Protein AF-A0A5D3C0A4-F1 (afdb_monomer)

Structure (mmCIF, N/CA/C/O backbone):
data_AF-A0A5D3C0A4-F1
#
_entry.id   AF-A0A5D3C0A4-F1
#
loop_
_atom_site.group_PDB
_atom_site.id
_atom_site.type_symbol
_atom_site.label_atom_id
_atom_site.label_alt_id
_atom_site.label_comp_id
_atom_site.label_asym_id
_atom_site.label_entity_id
_atom_site.label_seq_id
_atom_site.pdbx_PDB_ins_code
_atom_site.Cartn_x
_atom_site.Cartn_y
_atom_site.Cartn_z
_atom_site.occupancy
_atom_site.B_iso_or_equiv
_atom_site.auth_seq_id
_atom_site.auth_comp_id
_atom_site.auth_asym_id
_atom_site.auth_atom_id
_atom_site.pdbx_PDB_model_num
ATOM 1 N N . MET A 1 1 ? 3.346 -1.228 -9.479 1.00 61.44 1 MET A N 1
ATOM 2 C CA . MET A 1 1 ? 4.166 -0.796 -8.325 1.00 61.44 1 MET A CA 1
ATOM 3 C C . MET A 1 1 ? 5.645 -1.037 -8.622 1.00 61.44 1 MET A C 1
ATOM 5 O O . MET A 1 1 ? 6.372 -1.595 -7.810 1.00 61.44 1 MET A O 1
ATOM 9 N N . ASP A 1 2 ? 6.103 -0.664 -9.816 1.00 67.75 2 ASP A N 1
ATOM 10 C CA . ASP A 1 2 ? 7.348 -1.235 -10.356 1.00 67.75 2 ASP A CA 1
ATOM 11 C C . ASP A 1 2 ? 8.480 -0.209 -10.342 1.00 67.75 2 ASP A C 1
ATOM 13 O O . ASP A 1 2 ? 9.651 -0.556 -10.429 1.00 67.75 2 ASP A O 1
ATOM 17 N N . ASN A 1 3 ? 8.116 1.065 -10.183 1.00 81.44 3 ASN A N 1
ATOM 18 C CA . ASN A 1 3 ? 9.044 2.141 -9.913 1.00 81.44 3 ASN A CA 1
ATOM 19 C C . ASN A 1 3 ? 8.908 2.539 -8.432 1.00 81.44 3 ASN A C 1
ATOM 21 O O . ASN A 1 3 ? 7.836 3.014 -8.033 1.00 81.44 3 ASN A O 1
ATOM 25 N N . PRO A 1 4 ? 9.957 2.368 -7.621 1.00 81.56 4 PRO A N 1
ATOM 26 C CA . PRO A 1 4 ? 9.905 2.634 -6.188 1.00 81.56 4 PRO A CA 1
ATOM 27 C C . PRO A 1 4 ? 9.648 4.096 -5.855 1.00 81.56 4 PRO A C 1
ATOM 29 O O . PRO A 1 4 ? 8.826 4.380 -4.993 1.00 81.56 4 PRO A O 1
ATOM 32 N N . THR A 1 5 ? 10.271 5.022 -6.583 1.00 85.12 5 THR A N 1
ATOM 33 C CA . THR A 1 5 ? 10.101 6.462 -6.380 1.00 85.12 5 THR A CA 1
ATOM 34 C C . THR A 1 5 ? 8.658 6.877 -6.634 1.00 85.12 5 THR A C 1
ATOM 36 O O . THR A 1 5 ? 8.047 7.531 -5.794 1.00 85.12 5 THR A O 1
ATOM 39 N N . LYS A 1 6 ? 8.068 6.435 -7.755 1.00 86.81 6 LYS A N 1
ATOM 40 C CA . LYS A 1 6 ? 6.655 6.718 -8.060 1.00 86.81 6 LYS A CA 1
ATOM 41 C C . LYS A 1 6 ? 5.716 6.099 -7.025 1.00 86.81 6 LYS A C 1
ATOM 43 O O . LYS A 1 6 ? 4.746 6.733 -6.628 1.00 86.81 6 LYS A O 1
ATOM 48 N N . THR A 1 7 ? 6.015 4.881 -6.580 1.00 88.25 7 THR A N 1
ATOM 49 C CA . THR A 1 7 ? 5.185 4.160 -5.604 1.00 88.25 7 THR A CA 1
ATOM 50 C C . THR A 1 7 ? 5.242 4.831 -4.224 1.00 88.25 7 THR A C 1
ATOM 52 O O . THR A 1 7 ? 4.210 4.995 -3.579 1.00 88.25 7 THR A O 1
ATOM 55 N N . GLN A 1 8 ? 6.416 5.309 -3.807 1.00 87.69 8 GLN A N 1
ATOM 56 C CA . GLN A 1 8 ? 6.585 6.077 -2.574 1.00 87.69 8 GLN A CA 1
ATOM 57 C C . GLN A 1 8 ? 5.867 7.434 -2.646 1.00 87.69 8 GLN A C 1
ATOM 59 O O . GLN A 1 8 ? 5.138 7.791 -1.726 1.00 87.69 8 GLN A O 1
ATOM 64 N N . MET A 1 9 ? 6.007 8.168 -3.757 1.00 90.75 9 MET A N 1
ATOM 65 C CA . MET A 1 9 ? 5.296 9.440 -3.960 1.00 90.75 9 MET A CA 1
ATOM 66 C C . MET A 1 9 ? 3.774 9.271 -3.929 1.00 90.75 9 MET A C 1
ATOM 68 O O . MET A 1 9 ? 3.069 10.130 -3.393 1.00 90.75 9 MET A O 1
ATOM 72 N N . TRP A 1 10 ? 3.267 8.173 -4.494 1.00 91.44 10 TRP A N 1
ATOM 73 C CA . TRP A 1 10 ? 1.852 7.826 -4.423 1.00 91.44 10 TRP A CA 1
ATOM 74 C C . TRP A 1 10 ? 1.403 7.638 -2.969 1.00 91.44 10 TRP A C 1
ATOM 76 O O . TRP A 1 10 ? 0.459 8.308 -2.554 1.00 91.44 10 TRP A O 1
ATOM 86 N N . LEU A 1 11 ? 2.124 6.844 -2.164 1.00 90.62 11 LEU A N 1
ATOM 87 C CA . LEU A 1 11 ? 1.765 6.623 -0.756 1.00 90.62 11 LEU A CA 1
ATOM 88 C C . LEU A 1 11 ? 1.771 7.933 0.046 1.00 90.62 11 LEU A C 1
ATOM 90 O O . LEU A 1 11 ? 0.789 8.246 0.714 1.00 90.62 11 LEU A O 1
ATOM 94 N N . THR A 1 12 ? 2.803 8.768 -0.113 1.00 92.12 12 THR A N 1
ATOM 95 C CA . THR A 1 12 ? 2.861 10.094 0.531 1.00 92.12 12 THR A CA 1
ATOM 96 C C . THR A 1 12 ? 1.695 10.999 0.114 1.00 92.12 12 THR A C 1
ATOM 98 O O . THR A 1 12 ? 1.229 11.831 0.894 1.00 92.12 12 THR A O 1
ATOM 101 N N . SER A 1 13 ? 1.214 10.880 -1.126 1.00 93.94 13 SER A N 1
ATOM 102 C CA . SER A 1 13 ? 0.056 11.650 -1.597 1.00 93.94 13 SER A CA 1
ATOM 103 C C . SER A 1 13 ? -1.235 11.166 -0.935 1.00 93.94 13 SER A C 1
ATOM 105 O O . SER A 1 13 ? -2.041 11.991 -0.504 1.00 93.94 13 SER A O 1
ATOM 107 N N . ILE A 1 14 ? -1.399 9.852 -0.774 1.00 92.81 14 ILE A N 1
ATOM 108 C CA . ILE A 1 14 ? -2.541 9.264 -0.067 1.00 92.81 14 ILE A CA 1
ATOM 109 C C . ILE A 1 14 ? -2.537 9.642 1.422 1.00 92.81 14 ILE A C 1
ATOM 111 O O . ILE A 1 14 ? -3.561 10.084 1.940 1.00 92.81 14 ILE A O 1
ATOM 115 N N . GLU A 1 15 ? -1.391 9.584 2.101 1.00 92.38 15 GLU A N 1
ATOM 116 C CA . GLU A 1 15 ? -1.261 10.022 3.500 1.00 92.38 15 GLU A CA 1
ATOM 117 C C . GLU A 1 15 ? -1.668 11.491 3.690 1.00 92.38 15 GLU A C 1
ATOM 119 O O . GLU A 1 15 ? -2.356 11.842 4.654 1.00 92.38 15 GLU A O 1
ATOM 124 N N . LYS A 1 16 ? -1.292 12.369 2.748 1.00 94.88 16 LYS A N 1
ATOM 125 C CA . LYS A 1 16 ? -1.715 13.778 2.758 1.00 94.88 16 LYS A CA 1
ATOM 126 C C . LYS A 1 16 ? -3.230 13.915 2.627 1.00 94.88 16 LYS A C 1
ATOM 128 O O . LYS A 1 16 ? -3.811 14.727 3.348 1.00 94.88 16 LYS A O 1
ATOM 133 N N . ILE A 1 17 ? -3.858 13.131 1.750 1.00 93.50 17 ILE A N 1
ATOM 134 C CA . ILE A 1 17 ? -5.319 13.103 1.583 1.00 93.50 17 ILE A CA 1
ATOM 135 C C . ILE A 1 17 ? -5.985 12.622 2.874 1.00 93.50 17 ILE A C 1
ATOM 137 O O . ILE A 1 17 ? -6.893 13.286 3.367 1.00 93.50 17 ILE A O 1
ATOM 141 N N . PHE A 1 18 ? -5.502 11.535 3.481 1.00 94.19 18 PHE A N 1
ATOM 142 C CA . PHE A 1 18 ? -6.036 11.038 4.751 1.00 94.19 18 PHE A CA 1
ATOM 143 C C . PHE A 1 18 ? -5.929 12.064 5.871 1.00 94.19 18 PHE A C 1
ATOM 145 O O . PHE A 1 18 ? -6.892 12.259 6.612 1.00 94.19 18 PHE A O 1
ATOM 152 N N . ARG A 1 19 ? -4.798 12.768 5.964 1.00 94.06 19 ARG A N 1
ATOM 153 C CA . ARG A 1 19 ? -4.621 13.843 6.942 1.00 94.06 19 ARG A CA 1
ATOM 154 C C . ARG A 1 19 ? -5.582 15.005 6.697 1.00 94.06 19 ARG A C 1
ATOM 156 O O . ARG A 1 19 ? -6.161 15.515 7.649 1.00 94.06 19 ARG A O 1
ATOM 163 N N . TYR A 1 20 ? -5.753 15.415 5.441 1.00 95.00 20 TYR A N 1
ATOM 164 C CA . TYR A 1 20 ? -6.673 16.491 5.067 1.00 95.00 20 TYR A CA 1
ATOM 165 C C . TYR A 1 20 ? -8.132 16.133 5.387 1.00 95.00 20 TYR A C 1
ATOM 167 O O . TYR A 1 20 ? -8.842 16.924 6.001 1.00 95.00 20 TYR A O 1
ATOM 175 N N . MET A 1 21 ? -8.545 14.911 5.045 1.00 94.06 21 MET A N 1
ATOM 176 C CA . MET A 1 21 ? -9.900 14.399 5.268 1.00 94.06 21 MET A CA 1
ATOM 177 C C . MET A 1 21 ? -10.171 13.979 6.719 1.00 94.06 21 MET A C 1
ATOM 179 O O . MET A 1 21 ? -11.307 13.648 7.044 1.00 94.06 21 MET A O 1
ATOM 183 N N . LYS A 1 22 ? -9.146 13.961 7.587 1.00 92.81 22 LYS A N 1
ATOM 184 C CA . LYS A 1 22 ? -9.201 13.367 8.936 1.00 92.81 22 LYS A CA 1
ATOM 185 C C . LYS A 1 22 ? -9.729 11.925 8.908 1.00 92.81 22 LYS A C 1
ATOM 187 O O . LYS A 1 22 ? -10.563 11.539 9.724 1.00 92.81 22 LYS A O 1
ATOM 192 N N . CYS A 1 23 ? -9.248 11.146 7.939 1.00 92.19 23 CYS A N 1
ATOM 193 C CA . CYS A 1 23 ? -9.639 9.753 7.752 1.00 92.19 23 CYS A CA 1
ATOM 194 C C . CYS A 1 23 ? -9.240 8.928 8.990 1.00 92.19 23 CYS A C 1
ATOM 196 O O . CYS A 1 23 ? -8.063 8.967 9.368 1.00 92.19 23 CYS A O 1
ATOM 198 N N . PRO A 1 24 ? -10.177 8.200 9.621 1.00 91.12 24 PRO A N 1
ATOM 199 C CA . PRO A 1 24 ? -9.875 7.397 10.795 1.00 91.12 24 PRO A CA 1
ATOM 200 C C . PRO A 1 24 ? -9.038 6.169 10.413 1.00 91.12 24 PRO A C 1
ATOM 202 O O . PRO A 1 24 ? -9.215 5.587 9.341 1.00 91.12 24 PRO A O 1
ATOM 205 N N . ASP A 1 25 ? -8.128 5.759 11.298 1.00 88.06 25 ASP A N 1
ATOM 206 C CA . ASP A 1 25 ? -7.130 4.718 11.002 1.00 88.06 25 ASP A CA 1
ATOM 207 C C . ASP A 1 25 ? -7.754 3.377 10.596 1.00 88.06 25 ASP A C 1
ATOM 209 O O . ASP A 1 25 ? -7.263 2.719 9.680 1.00 88.06 25 ASP A O 1
ATOM 213 N N . ASN A 1 26 ? -8.895 3.022 11.192 1.00 86.94 26 ASN A N 1
ATOM 214 C CA . ASN A 1 26 ? -9.639 1.800 10.878 1.00 86.94 26 ASN A CA 1
ATOM 215 C C . ASN A 1 26 ? -10.282 1.788 9.477 1.00 86.94 26 ASN A C 1
ATOM 217 O O . ASN A 1 26 ? -10.748 0.742 9.037 1.00 86.94 26 ASN A O 1
ATOM 221 N N . GLN A 1 27 ? -10.325 2.925 8.776 1.00 90.00 27 GLN A N 1
ATOM 222 C CA . GLN A 1 27 ? -10.840 3.026 7.405 1.00 90.00 27 GLN A CA 1
ATOM 223 C C . GLN A 1 27 ? -9.733 3.222 6.368 1.00 90.00 27 GLN A C 1
ATOM 225 O O . GLN A 1 27 ? -9.957 2.987 5.179 1.00 90.00 27 GLN A O 1
ATOM 230 N N . LYS A 1 28 ? -8.525 3.621 6.785 1.00 93.31 28 LYS A N 1
ATOM 231 C CA . LYS A 1 28 ? -7.428 3.944 5.862 1.00 93.31 28 LYS A CA 1
ATOM 232 C C . LYS A 1 28 ? -7.079 2.788 4.934 1.00 93.31 28 LYS A C 1
ATOM 234 O O . LYS A 1 28 ? -6.930 3.015 3.738 1.00 93.31 28 LYS A O 1
ATOM 239 N N . VAL A 1 29 ? -6.996 1.560 5.454 1.00 92.81 29 VAL A N 1
ATOM 240 C CA . VAL A 1 29 ? -6.653 0.382 4.639 1.00 92.81 29 VAL A CA 1
ATOM 241 C C . VAL A 1 29 ? -7.719 0.132 3.573 1.00 92.81 29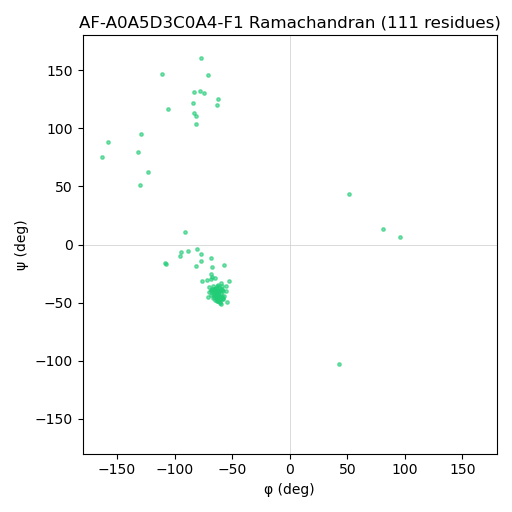 VAL A C 1
ATOM 243 O O . VAL A 1 29 ? -7.381 -0.001 2.403 1.00 92.81 29 VAL A O 1
ATOM 246 N N . GLN A 1 30 ? -9.008 0.162 3.924 1.00 91.06 30 GLN A N 1
ATOM 247 C CA . GLN A 1 30 ? -10.084 0.000 2.937 1.00 91.06 30 GLN A CA 1
ATOM 248 C C . GLN A 1 30 ? -10.027 1.071 1.841 1.00 91.06 30 GLN A C 1
ATOM 250 O O . GLN A 1 30 ? -10.120 0.752 0.655 1.00 91.06 30 GLN A O 1
ATOM 255 N N . CYS A 1 31 ? -9.802 2.329 2.228 1.00 91.19 31 CYS A N 1
ATOM 256 C CA . CYS A 1 31 ? -9.642 3.429 1.284 1.00 91.19 31 CYS A CA 1
ATOM 257 C C . CYS A 1 31 ? -8.430 3.224 0.366 1.00 91.19 31 CYS A C 1
ATOM 259 O O . CYS A 1 31 ? -8.543 3.374 -0.846 1.00 91.19 31 CYS A O 1
ATOM 261 N N . VAL A 1 32 ? -7.267 2.869 0.917 1.00 92.06 32 VAL A N 1
ATOM 262 C CA . VAL A 1 32 ? -6.036 2.713 0.128 1.00 92.06 32 VAL A CA 1
ATOM 263 C C . VAL A 1 32 ? -6.168 1.571 -0.875 1.00 92.06 32 VAL A C 1
ATOM 265 O O . VAL A 1 32 ? -5.720 1.708 -2.008 1.00 92.06 32 VAL A O 1
ATOM 268 N N . VAL A 1 33 ? -6.818 0.474 -0.476 1.00 90.19 33 VAL A N 1
ATOM 269 C CA . VAL A 1 33 ? -7.042 -0.710 -1.312 1.00 90.19 33 VAL A CA 1
ATOM 270 C C . VAL A 1 33 ? -7.929 -0.371 -2.498 1.00 90.19 33 VAL A C 1
ATOM 272 O O . VAL A 1 33 ? -7.664 -0.838 -3.602 1.00 90.19 33 VAL A O 1
ATOM 275 N N . PHE A 1 34 ? -8.929 0.487 -2.292 1.00 88.44 34 PHE A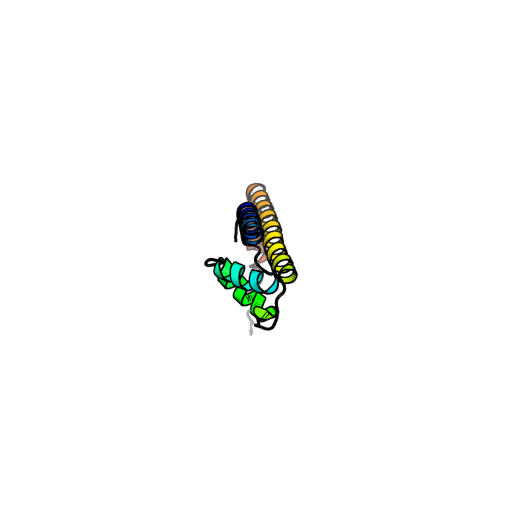 N 1
ATOM 276 C CA . PHE A 1 34 ? -9.757 1.008 -3.373 1.00 88.44 34 PHE A CA 1
ATOM 277 C C . PHE A 1 34 ? -8.950 1.828 -4.394 1.00 88.44 34 PHE A C 1
ATOM 279 O O . PHE A 1 34 ? -9.225 1.757 -5.587 1.00 88.44 34 PHE A O 1
ATOM 286 N N . PHE A 1 35 ? -7.929 2.568 -3.952 1.00 89.12 35 PHE A N 1
ATOM 287 C CA . PHE A 1 35 ? -7.048 3.343 -4.836 1.00 89.12 35 PHE A CA 1
ATOM 288 C C . PHE A 1 35 ? -5.944 2.517 -5.514 1.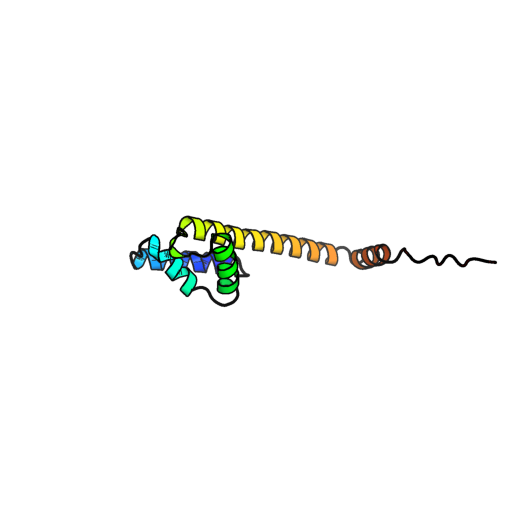00 89.12 35 PHE A C 1
ATOM 290 O O . PHE A 1 35 ? -5.169 3.068 -6.298 1.00 89.12 35 PHE A O 1
ATOM 297 N N . LEU A 1 36 ? -5.813 1.224 -5.205 1.00 89.12 36 LEU A N 1
ATOM 298 C CA . LEU A 1 36 ? -4.839 0.366 -5.872 1.00 89.12 36 LEU A CA 1
ATOM 299 C C . LEU A 1 36 ? -5.339 -0.041 -7.258 1.00 89.12 36 LEU A C 1
ATOM 301 O O . LEU A 1 36 ? -6.445 -0.551 -7.406 1.00 89.12 36 LEU A O 1
ATOM 305 N N . GLU A 1 37 ? -4.463 0.092 -8.251 1.00 86.56 37 GLU A N 1
ATOM 306 C CA . GLU A 1 37 ? -4.732 -0.294 -9.638 1.00 86.56 37 GLU A CA 1
ATOM 307 C C . GLU A 1 37 ? -3.905 -1.519 -10.059 1.00 86.56 37 GLU A C 1
ATOM 309 O O . GLU A 1 37 ? -2.751 -1.691 -9.637 1.00 86.56 37 GLU A O 1
ATOM 314 N N . ASP A 1 38 ? -4.483 -2.350 -10.931 1.00 85.19 38 ASP A N 1
ATOM 315 C CA . ASP A 1 38 ? -3.867 -3.492 -11.616 1.00 85.19 38 ASP A CA 1
ATOM 316 C C . ASP A 1 38 ? -2.965 -4.363 -10.715 1.00 85.19 38 ASP A C 1
ATOM 318 O O . ASP A 1 38 ? -3.406 -5.178 -9.899 1.00 85.19 38 ASP A O 1
ATOM 322 N N . ARG A 1 39 ? -1.645 -4.182 -10.858 1.00 82.19 39 ARG A N 1
ATOM 323 C CA . ARG A 1 39 ? -0.601 -4.916 -10.133 1.00 82.19 39 ARG A CA 1
ATOM 324 C C . ARG A 1 39 ? -0.626 -4.639 -8.632 1.00 82.19 39 ARG A C 1
ATOM 326 O O . ARG A 1 39 ? -0.192 -5.492 -7.861 1.00 82.19 39 ARG A O 1
ATOM 333 N N . GLY A 1 40 ? -1.083 -3.457 -8.222 1.00 86.25 40 GLY A N 1
ATOM 334 C CA . GLY A 1 40 ? -1.281 -3.117 -6.816 1.00 86.25 40 GLY A CA 1
ATOM 335 C C . GLY A 1 40 ? -2.404 -3.947 -6.206 1.00 86.25 40 GLY A C 1
ATOM 336 O O . GLY A 1 40 ? -2.209 -4.551 -5.155 1.00 86.25 40 GLY A O 1
ATOM 337 N N . THR A 1 41 ? -3.527 -4.064 -6.914 1.00 89.62 41 THR A N 1
ATOM 338 C CA . THR A 1 41 ? -4.688 -4.853 -6.490 1.00 89.62 41 THR A CA 1
ATOM 339 C C . THR A 1 41 ? -4.340 -6.337 -6.371 1.00 89.62 41 THR A C 1
ATOM 341 O O . THR A 1 41 ? -4.606 -6.952 -5.341 1.00 89.62 41 THR A O 1
ATOM 344 N N . ALA A 1 42 ? -3.671 -6.909 -7.379 1.00 90.50 42 ALA A N 1
ATOM 345 C CA . ALA A 1 42 ? -3.266 -8.318 -7.363 1.00 90.50 42 ALA A CA 1
ATOM 346 C C . ALA A 1 42 ? -2.282 -8.641 -6.221 1.00 90.50 42 ALA A C 1
ATOM 348 O O . ALA A 1 42 ? -2.383 -9.682 -5.562 1.00 90.50 42 ALA A O 1
ATOM 349 N N . TRP A 1 43 ? -1.332 -7.736 -5.961 1.00 90.62 43 TRP A N 1
ATOM 350 C CA . TRP A 1 43 ? -0.429 -7.861 -4.819 1.00 90.62 43 TRP A CA 1
ATOM 351 C C . TRP A 1 43 ? -1.202 -7.826 -3.499 1.00 90.62 43 TRP A C 1
ATOM 353 O O . TRP A 1 43 ? -1.012 -8.717 -2.670 1.00 90.62 43 TRP A O 1
ATOM 363 N N . TRP A 1 44 ? -2.104 -6.855 -3.335 1.00 92.06 44 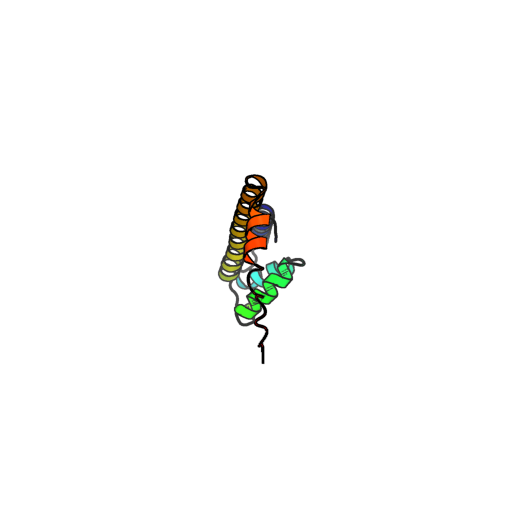TRP A N 1
ATOM 364 C CA . TRP A 1 44 ? -2.871 -6.710 -2.106 1.00 92.06 44 TRP A CA 1
ATOM 365 C C . TRP A 1 44 ? -3.751 -7.925 -1.821 1.00 92.06 44 TRP A C 1
ATOM 367 O O . TRP A 1 44 ? -3.684 -8.452 -0.720 1.00 92.06 44 TRP A O 1
ATOM 377 N N . GLN A 1 45 ? -4.479 -8.449 -2.810 1.00 91.12 45 GLN A N 1
ATOM 378 C CA . GLN A 1 45 ? -5.289 -9.666 -2.643 1.00 91.12 45 GLN A CA 1
ATOM 379 C C . GLN A 1 45 ? -4.460 -10.858 -2.142 1.00 91.12 45 GLN A C 1
ATOM 381 O O . GLN A 1 45 ? -4.929 -11.676 -1.351 1.00 91.12 45 GLN A O 1
ATOM 386 N N . THR A 1 46 ? -3.207 -10.965 -2.590 1.00 91.44 46 THR A N 1
ATOM 387 C CA . THR A 1 46 ? -2.292 -12.010 -2.118 1.00 91.44 46 THR A CA 1
ATOM 388 C C . THR A 1 46 ? -1.859 -11.751 -0.673 1.00 91.44 46 THR A C 1
ATOM 390 O O . THR A 1 46 ? -1.866 -12.667 0.146 1.00 91.44 46 THR A O 1
ATOM 393 N N . THR A 1 47 ? -1.499 -10.509 -0.342 1.00 91.06 47 THR A N 1
ATOM 394 C CA . THR A 1 47 ? -1.090 -10.109 1.014 1.00 91.06 47 THR A CA 1
ATOM 395 C C . THR A 1 47 ? -2.233 -10.217 2.025 1.00 91.06 47 THR A C 1
ATOM 397 O O . THR A 1 47 ? -2.023 -10.741 3.113 1.00 91.06 47 THR A O 1
ATOM 400 N N . GLU A 1 48 ? -3.444 -9.811 1.658 1.00 91.50 48 GLU A N 1
ATOM 401 C CA . GLU A 1 48 ? -4.653 -9.943 2.471 1.00 91.50 48 GLU A CA 1
ATOM 402 C C . GLU A 1 48 ? -4.921 -11.410 2.822 1.00 91.50 48 GLU A C 1
ATOM 404 O O . GLU A 1 48 ? -5.122 -11.736 3.991 1.00 91.50 48 GLU A O 1
ATOM 409 N N . ARG A 1 49 ? -4.841 -12.323 1.843 1.00 91.31 49 ARG A N 1
ATOM 410 C CA . ARG A 1 49 ? -4.979 -13.768 2.094 1.00 91.31 49 ARG A CA 1
ATOM 411 C C . ARG A 1 49 ? -3.934 -14.289 3.080 1.00 91.31 49 ARG A C 1
ATOM 413 O O . ARG A 1 49 ? -4.263 -15.109 3.929 1.00 91.31 49 ARG A O 1
ATOM 420 N N . MET A 1 50 ? -2.696 -13.797 3.003 1.00 89.25 50 MET A N 1
ATOM 421 C CA . MET A 1 50 ? -1.636 -14.149 3.960 1.00 89.25 50 MET A CA 1
ATOM 422 C C . MET A 1 50 ? -1.886 -13.586 5.367 1.00 89.25 50 MET A C 1
ATOM 424 O O . MET A 1 50 ? -1.398 -14.151 6.340 1.00 89.25 50 MET A O 1
ATOM 428 N N . LEU A 1 51 ? -2.649 -12.497 5.478 1.00 88.00 51 LEU A N 1
ATOM 429 C CA . LEU A 1 51 ? -3.043 -11.858 6.737 1.00 88.00 51 LEU A CA 1
ATOM 430 C C . LEU A 1 51 ? -4.380 -12.386 7.292 1.00 88.00 51 LEU A C 1
ATOM 432 O O . LEU A 1 51 ? -4.916 -11.823 8.241 1.00 88.00 51 LEU A O 1
ATOM 436 N N . GLY A 1 52 ? -4.916 -13.474 6.731 1.00 86.56 52 GLY A N 1
ATOM 437 C CA . GLY A 1 52 ? -6.146 -14.110 7.212 1.00 86.56 52 GLY A CA 1
ATOM 438 C C . GLY A 1 52 ? -7.422 -13.689 6.481 1.00 86.56 52 GLY A C 1
ATOM 439 O O . GLY A 1 52 ? -8.502 -14.120 6.874 1.00 86.56 52 GLY A O 1
ATOM 440 N N . GLY A 1 53 ? -7.314 -12.906 5.402 1.00 86.56 53 GLY A N 1
ATOM 441 C CA . GLY A 1 53 ? -8.414 -12.673 4.462 1.00 86.56 53 GLY A CA 1
ATOM 442 C C . GLY A 1 53 ? -9.445 -11.625 4.887 1.00 86.56 53 GLY A C 1
ATOM 443 O O . GLY A 1 53 ? -10.522 -11.587 4.302 1.00 86.56 53 GLY A O 1
ATOM 444 N N . ASP A 1 54 ? -9.152 -10.816 5.907 1.00 85.38 54 ASP A N 1
ATOM 445 C CA . ASP A 1 54 ? -10.082 -9.814 6.432 1.00 85.38 54 ASP A CA 1
ATOM 446 C C . ASP A 1 54 ? -9.416 -8.435 6.528 1.00 85.38 54 ASP A C 1
ATOM 448 O O . ASP A 1 54 ? -8.774 -8.111 7.530 1.00 85.38 54 ASP A O 1
ATOM 452 N N . VAL A 1 55 ? -9.597 -7.604 5.493 1.00 84.19 55 VAL A N 1
ATOM 453 C CA . VAL A 1 55 ? -9.109 -6.211 5.459 1.00 84.19 55 VAL A CA 1
ATOM 454 C C . VAL A 1 55 ? -9.542 -5.395 6.677 1.00 84.19 55 VAL A C 1
ATOM 456 O O . VAL A 1 55 ? -8.788 -4.524 7.101 1.00 84.19 55 VAL A O 1
ATOM 459 N N . SER A 1 56 ? -10.712 -5.661 7.271 1.00 82.94 56 SER A N 1
ATOM 460 C CA . SER A 1 56 ? -11.203 -4.867 8.410 1.00 82.94 56 SER A CA 1
ATOM 461 C C . SER A 1 56 ? -10.361 -5.043 9.678 1.00 82.94 56 SER A C 1
ATOM 463 O O . SER A 1 56 ? -10.397 -4.195 10.568 1.00 82.94 56 SER A O 1
ATOM 465 N N . LYS A 1 57 ? -9.583 -6.130 9.750 1.00 86.69 57 LYS A N 1
ATOM 466 C CA . LYS A 1 57 ? -8.679 -6.441 10.864 1.00 86.69 57 LYS A CA 1
ATOM 467 C C . LYS A 1 57 ? -7.244 -5.993 10.619 1.00 86.69 57 LYS A C 1
ATOM 469 O O . LYS A 1 57 ? -6.436 -6.063 11.542 1.00 86.69 57 LYS A O 1
ATOM 474 N N . ILE A 1 58 ? -6.916 -5.568 9.399 1.00 91.19 58 ILE A N 1
ATOM 475 C CA . ILE A 1 58 ? -5.566 -5.132 9.056 1.00 91.19 58 ILE A CA 1
ATOM 476 C C . ILE A 1 58 ? -5.418 -3.672 9.470 1.00 91.19 58 ILE A C 1
ATOM 478 O O . ILE A 1 58 ? -6.175 -2.811 9.020 1.00 91.1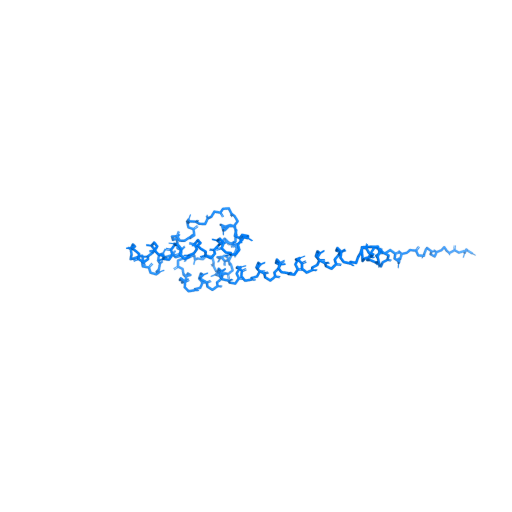9 58 ILE A O 1
ATOM 482 N N . THR A 1 59 ? -4.444 -3.389 10.332 1.00 92.38 59 THR A N 1
ATOM 483 C CA . THR A 1 59 ? -4.176 -2.012 10.757 1.00 92.38 59 THR A CA 1
ATOM 484 C C . THR A 1 59 ? -3.427 -1.241 9.673 1.00 92.38 59 THR A C 1
ATOM 486 O O . THR A 1 59 ? -2.804 -1.822 8.777 1.00 92.38 59 THR A O 1
ATOM 489 N N . TRP A 1 60 ? -3.474 0.090 9.748 1.00 91.94 60 TRP A N 1
ATOM 490 C CA . TRP A 1 60 ? -2.732 0.940 8.821 1.00 91.94 60 TRP A CA 1
ATOM 491 C C . TRP A 1 60 ? -1.221 0.667 8.883 1.00 91.94 60 TRP A C 1
ATOM 493 O O . TRP A 1 60 ? -0.576 0.552 7.845 1.00 91.94 60 TRP A O 1
ATOM 503 N N . GLU A 1 61 ? -0.677 0.440 10.078 1.00 91.56 61 GLU A N 1
ATOM 504 C CA . GLU A 1 61 ? 0.743 0.133 10.279 1.00 91.56 61 GLU A CA 1
ATOM 505 C C . GLU A 1 61 ? 1.142 -1.187 9.606 1.00 91.56 61 GLU A C 1
ATOM 507 O O . GLU A 1 61 ? 2.191 -1.279 8.969 1.00 91.56 61 GLU A O 1
ATOM 512 N N . GLN A 1 62 ? 0.290 -2.215 9.698 1.00 91.62 62 GLN A N 1
ATOM 513 C CA . GLN A 1 62 ? 0.523 -3.495 9.022 1.00 91.62 62 GLN A CA 1
ATOM 514 C C . GLN A 1 62 ? 0.480 -3.344 7.501 1.00 91.62 62 GLN A C 1
ATOM 516 O O . GLN A 1 62 ? 1.273 -3.968 6.793 1.00 91.62 62 GLN A O 1
ATOM 521 N N . PHE A 1 63 ? -0.432 -2.516 6.983 1.00 92.12 63 PHE A N 1
ATOM 522 C CA . PHE A 1 63 ? -0.452 -2.185 5.562 1.00 92.12 63 PHE A CA 1
ATOM 523 C C . PHE A 1 63 ? 0.869 -1.530 5.137 1.00 92.12 63 PHE A C 1
ATOM 525 O O . PHE A 1 63 ? 1.498 -1.998 4.185 1.00 92.12 63 PHE A O 1
ATOM 532 N N . GLU A 1 64 ? 1.310 -0.491 5.852 1.00 91.12 64 GLU A N 1
ATOM 533 C CA . GLU A 1 64 ? 2.547 0.234 5.553 1.00 91.12 64 GLU A CA 1
ATOM 534 C C . GLU A 1 64 ? 3.763 -0.690 5.581 1.00 91.12 64 GLU A C 1
ATOM 536 O O . GLU A 1 64 ? 4.543 -0.700 4.629 1.00 91.12 64 GLU A O 1
ATOM 541 N N . GLU A 1 65 ? 3.900 -1.528 6.611 1.00 91.88 65 GLU A N 1
ATOM 542 C CA . GLU A 1 65 ? 4.995 -2.496 6.723 1.00 91.88 65 GLU A CA 1
ATOM 543 C C . GLU A 1 65 ? 5.074 -3.401 5.482 1.00 91.88 65 GLU A C 1
ATOM 545 O O . GLU A 1 65 ? 6.132 -3.545 4.858 1.00 91.88 65 GLU A O 1
ATOM 550 N N . ARG A 1 66 ? 3.940 -3.983 5.071 1.00 91.38 66 ARG A N 1
ATOM 551 C CA . ARG A 1 66 ? 3.875 -4.864 3.894 1.00 91.38 66 ARG A CA 1
ATOM 552 C C . ARG A 1 66 ? 4.147 -4.107 2.602 1.00 91.38 66 ARG A C 1
ATOM 554 O O . ARG A 1 66 ? 4.827 -4.629 1.714 1.00 91.38 66 ARG A O 1
ATOM 561 N N . PHE A 1 67 ? 3.632 -2.890 2.497 1.00 90.38 67 PHE A N 1
ATOM 562 C CA . PHE A 1 67 ? 3.816 -2.034 1.337 1.00 90.38 67 PHE A CA 1
ATOM 563 C C . PHE A 1 67 ? 5.285 -1.633 1.162 1.00 90.38 67 PHE A C 1
ATOM 565 O O . PHE A 1 67 ? 5.854 -1.809 0.081 1.00 90.38 67 PHE A O 1
ATOM 572 N N . TYR A 1 68 ? 5.948 -1.187 2.230 1.00 87.94 68 TYR A N 1
ATOM 573 C CA . TYR A 1 68 ? 7.373 -0.875 2.198 1.00 87.94 68 TYR A CA 1
ATOM 574 C C . TYR A 1 68 ? 8.204 -2.119 1.896 1.00 87.94 68 TYR A C 1
ATOM 576 O O . TYR A 1 68 ? 9.057 -2.068 1.009 1.00 87.94 68 TYR A O 1
ATOM 584 N N . ALA A 1 69 ? 7.918 -3.262 2.527 1.00 88.38 69 ALA A N 1
ATOM 585 C CA . ALA A 1 69 ? 8.603 -4.519 2.220 1.00 88.38 69 ALA A CA 1
ATOM 586 C C . ALA A 1 69 ? 8.506 -4.877 0.725 1.00 88.38 69 ALA A C 1
ATOM 588 O O . ALA A 1 69 ? 9.497 -5.289 0.110 1.00 88.38 69 ALA A O 1
ATOM 589 N N . LYS A 1 70 ? 7.342 -4.656 0.100 1.00 86.38 70 LYS A N 1
ATOM 590 C CA . LYS A 1 70 ? 7.155 -4.848 -1.343 1.00 86.38 70 LYS A CA 1
ATOM 591 C C . LYS A 1 70 ? 8.058 -3.921 -2.162 1.00 86.38 70 LYS A C 1
ATOM 593 O O . LYS A 1 70 ? 8.745 -4.420 -3.057 1.00 86.38 70 LYS A O 1
ATOM 598 N N . ILE A 1 71 ? 8.108 -2.626 -1.845 1.00 82.19 71 ILE A N 1
ATOM 599 C CA . ILE A 1 71 ? 8.959 -1.644 -2.543 1.00 82.19 71 ILE A CA 1
ATOM 600 C C . ILE A 1 71 ? 10.447 -1.967 -2.368 1.00 82.19 71 ILE A C 1
ATOM 602 O O . ILE A 1 71 ? 11.181 -2.030 -3.354 1.00 82.19 71 ILE A O 1
ATOM 606 N N . PHE A 1 72 ? 10.900 -2.225 -1.141 1.00 78.62 72 PHE A N 1
ATOM 607 C CA . PHE A 1 72 ? 12.299 -2.563 -0.869 1.00 78.62 72 PHE A CA 1
ATOM 608 C C . PHE A 1 72 ? 12.715 -3.852 -1.581 1.00 78.62 72 PHE A C 1
ATOM 610 O O . PHE A 1 72 ? 13.788 -3.902 -2.183 1.00 78.62 72 PHE A O 1
ATOM 617 N N . SER A 1 73 ? 11.844 -4.867 -1.607 1.00 81.38 73 SER A N 1
ATOM 618 C CA . SER A 1 73 ? 12.110 -6.095 -2.363 1.00 81.38 73 SER A CA 1
ATOM 619 C C . SER A 1 73 ? 12.265 -5.834 -3.866 1.00 81.38 73 SER A C 1
ATOM 621 O O . SER A 1 73 ? 13.105 -6.459 -4.513 1.00 81.38 73 SER A O 1
ATOM 623 N N . ALA A 1 74 ? 11.492 -4.899 -4.428 1.00 77.50 74 ALA A N 1
ATOM 624 C CA . ALA A 1 74 ? 11.601 -4.516 -5.831 1.00 77.50 74 ALA A CA 1
ATOM 625 C C . ALA A 1 74 ? 12.922 -3.783 -6.108 1.00 77.50 74 ALA A C 1
ATOM 627 O O . ALA A 1 74 ? 13.578 -4.080 -7.104 1.00 77.50 74 ALA A O 1
ATOM 628 N N . ASN A 1 75 ? 13.361 -2.911 -5.196 1.00 76.50 75 ASN A N 1
ATOM 629 C CA . ASN A 1 75 ? 14.628 -2.182 -5.312 1.00 76.50 75 ASN A CA 1
ATOM 630 C C . ASN A 1 75 ? 15.832 -3.107 -5.334 1.00 76.50 75 ASN A C 1
ATOM 632 O O . ASN A 1 75 ? 16.687 -2.989 -6.209 1.00 76.50 75 ASN A O 1
ATOM 636 N N . VAL A 1 76 ? 15.880 -4.052 -4.394 1.00 77.81 76 VAL A N 1
ATOM 637 C CA . VAL A 1 76 ? 16.973 -5.025 -4.317 1.00 77.81 76 VAL A CA 1
ATOM 638 C C . VAL A 1 76 ? 17.007 -5.884 -5.581 1.00 77.81 76 VAL A C 1
ATOM 640 O O . VAL A 1 76 ? 18.076 -6.089 -6.153 1.00 77.81 76 VAL A O 1
ATOM 643 N N . LYS A 1 77 ? 15.844 -6.339 -6.066 1.00 77.38 77 LYS A N 1
ATOM 644 C CA . LYS A 1 77 ? 15.751 -7.098 -7.322 1.00 77.38 77 LYS A CA 1
ATOM 645 C C . LYS A 1 77 ? 16.234 -6.286 -8.519 1.00 77.38 77 LYS A C 1
ATOM 647 O O . LYS A 1 77 ? 17.015 -6.804 -9.309 1.00 77.38 77 LYS A O 1
ATOM 652 N N . TYR A 1 78 ? 15.815 -5.027 -8.631 1.00 79.75 78 TYR A N 1
ATOM 653 C CA . TYR A 1 78 ? 16.228 -4.149 -9.723 1.00 79.75 78 TYR A CA 1
ATOM 654 C C . TYR A 1 78 ? 17.740 -3.893 -9.705 1.00 79.75 78 TYR A C 1
ATOM 656 O O . TYR A 1 78 ? 18.397 -4.032 -10.733 1.00 79.75 78 TYR A O 1
ATOM 664 N N . ALA A 1 79 ? 18.314 -3.597 -8.535 1.00 81.06 79 ALA A N 1
ATOM 665 C CA . ALA A 1 79 ? 19.756 -3.415 -8.382 1.00 81.06 79 ALA A CA 1
ATOM 666 C C . ALA A 1 79 ? 20.533 -4.677 -8.792 1.00 81.06 79 ALA A C 1
ATOM 668 O O . ALA A 1 79 ? 21.486 -4.593 -9.563 1.00 81.06 79 ALA A O 1
ATOM 669 N N . LYS A 1 80 ? 20.076 -5.858 -8.357 1.00 78.44 80 LYS A N 1
ATOM 670 C CA . LYS A 1 80 ? 20.692 -7.142 -8.726 1.00 78.44 80 LYS A CA 1
ATOM 671 C C . LYS A 1 80 ? 20.584 -7.446 -10.220 1.00 78.44 80 LYS A C 1
ATOM 673 O O . LYS A 1 80 ? 21.538 -7.948 -10.805 1.00 78.44 80 LYS A O 1
ATOM 678 N N . GLN A 1 81 ? 19.459 -7.117 -10.853 1.00 79.44 81 GLN A N 1
ATOM 679 C CA . GLN A 1 81 ? 19.301 -7.243 -12.304 1.00 79.44 81 GLN A CA 1
ATOM 680 C C . GLN A 1 81 ? 20.247 -6.308 -13.063 1.00 79.44 81 GLN A C 1
ATOM 682 O O . GLN A 1 81 ? 20.853 -6.723 -14.045 1.00 79.44 81 GLN A O 1
ATOM 687 N N . GLN A 1 82 ? 20.413 -5.067 -12.601 1.00 81.69 82 GLN A N 1
ATOM 688 C CA . GLN A 1 82 ? 21.353 -4.119 -13.204 1.00 81.69 82 GLN A CA 1
ATOM 689 C C . GLN A 1 82 ? 22.810 -4.567 -13.041 1.00 81.69 82 GLN A C 1
ATOM 691 O O . GLN A 1 82 ? 23.576 -4.488 -13.997 1.00 81.69 82 GLN A O 1
ATOM 696 N N . GLU A 1 83 ? 23.189 -5.093 -11.871 1.00 83.06 83 GLU A N 1
ATOM 697 C CA . GLU A 1 83 ? 24.502 -5.720 -11.669 1.00 83.06 83 GLU A CA 1
ATOM 698 C C . GLU A 1 83 ? 24.720 -6.873 -12.653 1.00 83.06 83 GLU A C 1
ATOM 700 O O . GLU A 1 83 ? 25.765 -6.928 -13.296 1.00 83.06 83 GLU A O 1
ATOM 705 N N . PHE A 1 84 ? 23.728 -7.754 -12.818 1.00 77.75 84 PHE A N 1
ATOM 706 C CA . PHE A 1 84 ? 23.817 -8.874 -13.754 1.00 77.75 84 PHE A CA 1
ATOM 707 C C . PHE A 1 84 ? 24.008 -8.403 -15.201 1.00 77.75 84 PHE A C 1
ATOM 709 O O . PHE A 1 84 ? 24.943 -8.842 -15.862 1.00 77.75 84 PHE A O 1
ATOM 716 N N . LEU A 1 85 ? 23.188 -7.456 -15.669 1.00 79.75 85 LEU A N 1
ATOM 717 C CA . LEU A 1 85 ? 23.298 -6.896 -17.022 1.00 79.75 85 LEU A CA 1
ATOM 718 C C . LEU A 1 85 ? 24.645 -6.199 -17.254 1.00 79.75 85 LEU A C 1
ATOM 720 O O . LEU A 1 85 ? 25.242 -6.335 -18.320 1.00 79.75 85 LEU A O 1
ATOM 724 N N . ASN A 1 86 ? 25.151 -5.468 -16.258 1.00 79.50 86 ASN A N 1
ATOM 725 C CA . ASN A 1 86 ? 26.453 -4.810 -16.341 1.00 79.50 86 ASN A CA 1
ATOM 726 C C . ASN A 1 86 ? 27.606 -5.830 -16.380 1.00 79.50 86 ASN A C 1
ATOM 728 O O . ASN A 1 86 ? 28.571 -5.651 -17.120 1.00 79.50 86 ASN A O 1
ATOM 732 N N . LEU A 1 87 ? 27.500 -6.924 -15.618 1.00 75.81 87 LEU A N 1
ATOM 733 C CA . LEU A 1 87 ? 28.464 -8.025 -15.654 1.00 75.81 87 LEU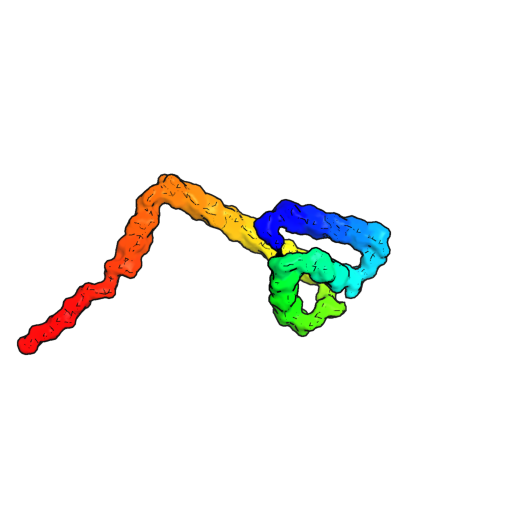 A CA 1
ATOM 734 C C . LEU A 1 87 ? 28.433 -8.771 -16.994 1.00 75.81 87 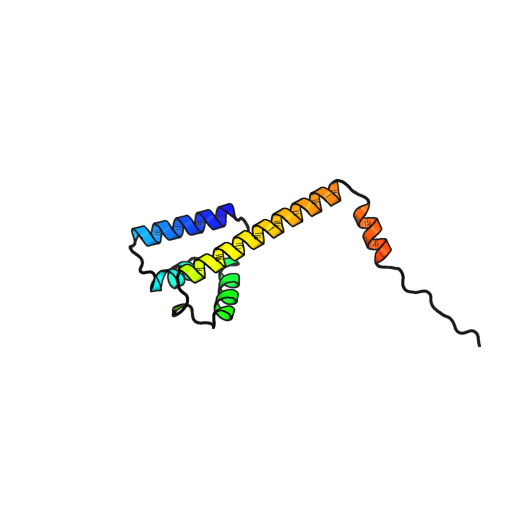LEU A C 1
ATOM 736 O O . LEU A 1 87 ? 29.494 -9.057 -17.540 1.00 75.81 87 LEU A O 1
ATOM 740 N N . GLU A 1 88 ? 27.250 -9.039 -17.547 1.00 71.44 88 GLU A N 1
ATOM 741 C CA . GLU A 1 88 ? 27.073 -9.698 -18.848 1.00 71.44 88 GLU A CA 1
ATOM 742 C C . GLU A 1 88 ? 27.631 -8.845 -19.997 1.00 71.44 88 GLU A C 1
ATOM 744 O O . GLU A 1 88 ? 28.368 -9.342 -20.846 1.00 71.44 88 GLU A O 1
ATOM 749 N N . MET A 1 89 ? 27.377 -7.533 -19.971 1.00 68.50 89 MET A N 1
ATOM 750 C CA . MET A 1 89 ? 27.953 -6.584 -20.928 1.00 68.50 89 MET A CA 1
ATOM 751 C C . MET A 1 89 ? 29.485 -6.508 -20.820 1.00 68.50 89 MET A C 1
ATOM 753 O O . MET A 1 89 ? 30.176 -6.355 -21.825 1.00 68.50 89 MET A O 1
ATOM 757 N N . ARG A 1 90 ? 30.028 -6.618 -19.600 1.00 64.31 90 ARG A N 1
ATOM 758 C CA . ARG A 1 90 ? 31.472 -6.548 -19.328 1.00 64.31 90 ARG A CA 1
ATOM 759 C C . ARG A 1 90 ? 32.201 -7.871 -19.590 1.00 64.31 90 ARG A C 1
ATOM 761 O O . ARG A 1 90 ? 33.419 -7.853 -19.757 1.00 64.31 90 ARG A O 1
ATOM 768 N N . LEU A 1 91 ? 31.488 -8.997 -19.648 1.00 62.47 91 LEU A N 1
ATOM 769 C CA . LEU A 1 91 ? 32.034 -10.331 -19.917 1.00 62.47 91 LEU A CA 1
ATOM 770 C C . LEU A 1 91 ? 31.202 -11.062 -20.991 1.00 62.47 91 LEU A C 1
ATOM 772 O O . LEU A 1 91 ? 30.447 -11.979 -20.660 1.00 62.47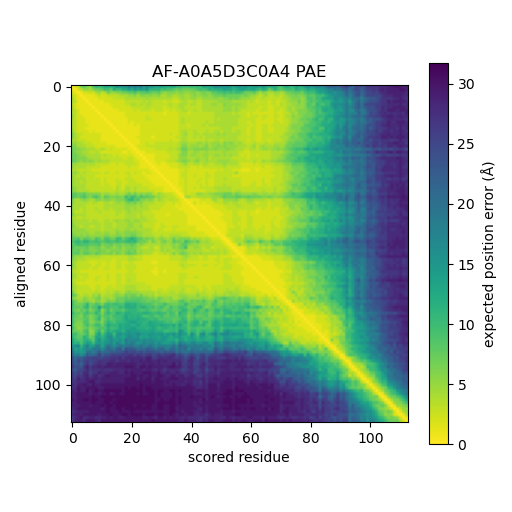 91 LEU A O 1
ATOM 776 N N . PRO A 1 92 ? 31.402 -10.750 -22.289 1.00 60.69 92 PRO A N 1
ATOM 777 C CA . PRO A 1 92 ? 30.637 -11.343 -23.395 1.00 60.69 92 PRO A CA 1
ATOM 778 C C . PRO A 1 92 ? 30.690 -12.882 -23.469 1.00 60.69 92 PRO A C 1
ATOM 780 O O . PRO A 1 92 ? 29.864 -13.499 -24.133 1.00 60.69 92 PRO A O 1
ATOM 783 N N . GLY A 1 93 ? 31.662 -13.515 -22.798 1.00 59.44 93 GLY A N 1
ATOM 784 C CA . GLY A 1 93 ? 31.850 -14.969 -22.768 1.00 59.44 93 GLY A CA 1
ATOM 785 C C . GLY A 1 93 ? 31.092 -15.719 -21.664 1.00 59.44 93 GLY A C 1
ATOM 786 O O . GLY A 1 93 ? 31.131 -16.949 -21.646 1.00 59.44 93 GLY A O 1
ATOM 787 N N . LEU A 1 94 ? 30.403 -15.034 -20.740 1.00 58.94 94 LEU A N 1
ATOM 788 C CA . LEU A 1 94 ? 29.742 -15.705 -19.608 1.00 58.94 94 LEU A CA 1
ATOM 789 C C . LEU A 1 94 ? 28.551 -16.575 -20.052 1.00 58.94 94 LEU A C 1
ATOM 791 O O . LEU A 1 94 ? 28.278 -17.608 -19.443 1.00 58.94 94 LEU A O 1
ATOM 795 N N . ARG A 1 95 ? 27.886 -16.189 -21.150 1.00 54.94 95 ARG A N 1
ATOM 796 C CA . ARG A 1 95 ? 26.762 -16.933 -21.735 1.00 54.94 95 ARG A CA 1
ATOM 797 C C . ARG A 1 95 ? 27.213 -18.270 -22.331 1.00 54.94 95 ARG A C 1
ATOM 799 O O . ARG A 1 95 ? 26.616 -19.297 -22.026 1.00 54.94 95 ARG A O 1
ATOM 806 N N . SER A 1 96 ? 28.335 -18.277 -23.057 1.00 52.69 96 SER A N 1
ATOM 807 C CA . SER A 1 96 ? 28.901 -19.501 -23.639 1.00 52.69 96 SER A CA 1
ATOM 808 C C . SER A 1 96 ? 29.402 -20.494 -22.584 1.00 52.69 96 SER A C 1
ATOM 810 O O . SER A 1 96 ? 29.225 -21.694 -22.758 1.00 52.69 96 SER A O 1
ATOM 812 N N . SER A 1 97 ? 29.970 -20.035 -21.463 1.00 52.38 97 SER A N 1
ATOM 813 C CA . SER A 1 97 ? 30.412 -20.948 -20.391 1.00 52.38 97 SER A CA 1
ATOM 814 C C . SER A 1 97 ? 29.261 -21.579 -19.599 1.00 52.38 97 SER A C 1
ATOM 816 O O . SER A 1 97 ? 29.403 -22.707 -19.125 1.00 52.38 97 SER A O 1
ATOM 818 N N . LEU A 1 98 ? 28.117 -20.897 -19.458 1.00 52.09 98 LEU A N 1
ATOM 819 C CA . LEU A 1 98 ? 26.955 -21.461 -18.760 1.00 52.09 98 LEU A CA 1
ATOM 820 C C . LEU A 1 98 ? 26.214 -22.501 -19.621 1.00 52.09 98 LEU A C 1
ATOM 822 O O . LEU A 1 98 ? 25.707 -23.484 -19.087 1.00 52.09 98 LEU A O 1
ATOM 826 N N . GLU A 1 99 ? 26.219 -22.337 -20.949 1.00 50.06 99 GLU A N 1
ATOM 827 C CA . GLU A 1 99 ? 25.675 -23.323 -21.897 1.00 50.06 99 GLU A CA 1
ATOM 828 C C . GLU A 1 99 ? 26.534 -24.599 -21.965 1.00 50.06 99 GLU A C 1
ATOM 830 O O . GLU A 1 99 ? 25.996 -25.705 -22.007 1.00 50.06 99 GLU A O 1
ATOM 835 N N . VAL A 1 100 ? 27.865 -24.479 -21.867 1.00 49.41 100 VAL A N 1
ATOM 836 C CA . VAL A 1 100 ? 28.781 -25.640 -21.850 1.00 49.41 100 VAL A CA 1
ATOM 837 C C . VAL A 1 100 ? 28.624 -26.486 -20.574 1.00 49.41 100 VAL A C 1
ATOM 839 O O . VAL A 1 100 ? 28.803 -27.702 -20.610 1.00 49.41 100 VAL A O 1
ATOM 842 N N . SER A 1 101 ? 28.203 -25.884 -19.457 1.00 47.06 101 SER A N 1
ATOM 843 C CA . SER A 1 101 ? 27.940 -26.591 -18.194 1.00 47.06 101 SER A CA 1
ATOM 844 C C . SER A 1 101 ? 26.609 -27.364 -18.171 1.00 47.06 101 SER A C 1
ATOM 846 O O . SER A 1 101 ? 26.408 -28.178 -17.269 1.00 47.06 101 SER A O 1
ATOM 848 N N . GLY A 1 102 ? 25.694 -27.115 -19.115 1.00 52.75 102 GLY A N 1
ATOM 849 C CA . GLY A 1 102 ? 24.366 -27.743 -19.171 1.00 52.75 102 GLY A CA 1
ATOM 850 C C . GLY A 1 102 ? 24.279 -28.993 -20.052 1.00 52.75 102 GLY A C 1
ATOM 851 O O . GLY A 1 102 ? 23.247 -29.662 -20.063 1.00 52.75 102 GLY A O 1
ATOM 852 N N . GLN A 1 103 ? 25.346 -29.331 -20.782 1.00 45.91 103 GLN A N 1
ATOM 853 C CA . GLN A 1 103 ? 25.337 -30.405 -21.777 1.00 45.91 103 GLN A CA 1
ATOM 854 C C . GLN A 1 103 ? 26.516 -31.378 -21.596 1.00 45.91 103 GLN A C 1
ATOM 856 O O . GLN A 1 103 ? 27.223 -31.696 -22.544 1.00 45.91 103 GLN A O 1
ATOM 861 N N . THR A 1 104 ? 26.738 -31.898 -20.387 1.00 45.53 104 THR A N 1
ATOM 862 C CA . THR A 1 104 ? 27.662 -33.031 -20.171 1.00 45.53 104 THR A CA 1
ATOM 863 C C . THR A 1 104 ? 26.956 -34.197 -19.488 1.00 45.53 104 THR A C 1
ATOM 865 O O . THR A 1 104 ? 27.296 -34.625 -18.393 1.00 45.53 104 THR A O 1
ATOM 868 N N . SER A 1 105 ? 25.945 -34.759 -20.148 1.00 45.75 105 SER A N 1
ATOM 869 C CA . SER A 1 105 ? 25.528 -36.140 -19.877 1.00 45.75 105 SER A CA 1
ATOM 870 C C . SER A 1 105 ? 24.773 -36.716 -21.062 1.00 45.75 105 SER A C 1
ATOM 872 O O . SER A 1 105 ? 23.549 -36.645 -21.120 1.00 45.75 105 SER A O 1
ATOM 874 N N . ARG A 1 106 ? 25.521 -37.311 -21.998 1.00 40.12 106 ARG A N 1
ATOM 875 C CA . ARG A 1 106 ? 25.107 -38.537 -22.691 1.00 40.12 106 ARG A CA 1
ATOM 876 C C . ARG A 1 106 ? 26.309 -39.201 -23.374 1.00 40.12 106 ARG A C 1
ATOM 878 O O . ARG A 1 106 ? 26.461 -39.131 -24.586 1.00 40.12 106 ARG A O 1
ATOM 885 N N . VAL A 1 107 ? 27.171 -39.851 -22.591 1.00 39.53 107 VAL A N 1
ATOM 886 C CA . VAL A 1 107 ? 27.968 -40.960 -23.137 1.00 39.53 107 VAL A CA 1
ATOM 887 C C . VAL A 1 107 ? 27.052 -42.177 -23.099 1.00 39.53 107 VAL A C 1
ATOM 889 O O . VAL A 1 107 ? 26.740 -42.697 -22.030 1.00 39.53 107 VAL A O 1
ATOM 892 N N . SER A 1 108 ? 26.532 -42.553 -24.266 1.00 39.00 108 SER A N 1
ATOM 893 C CA . SER A 1 108 ? 25.806 -43.806 -24.458 1.00 39.00 108 SER A CA 1
ATOM 894 C C . SER A 1 108 ? 26.759 -44.971 -24.193 1.00 39.00 108 SER A C 1
ATOM 896 O O . SER A 1 108 ? 27.782 -45.095 -24.858 1.00 39.00 108 SER A O 1
ATOM 898 N N . PHE A 1 109 ? 26.424 -45.813 -23.219 1.00 38.72 109 PHE A N 1
ATOM 899 C CA . PHE A 1 109 ? 27.004 -47.145 -23.079 1.00 38.72 109 PHE A CA 1
ATOM 900 C C . PHE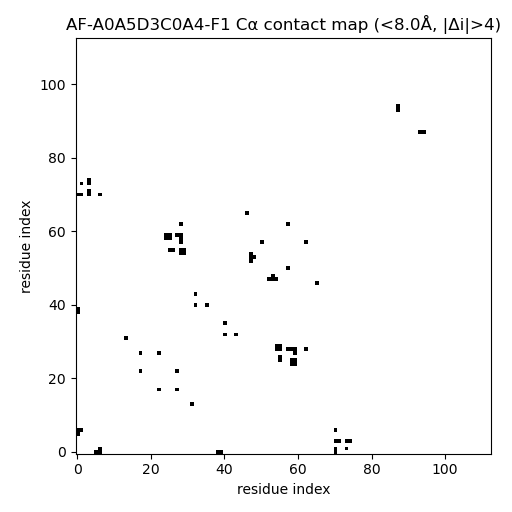 A 1 109 ? 26.258 -48.065 -24.056 1.00 38.72 109 PHE A C 1
ATOM 902 O O . PHE A 1 109 ? 25.071 -48.326 -23.861 1.00 38.72 109 PHE A O 1
ATOM 909 N N . GLU A 1 110 ? 26.920 -48.517 -25.121 1.00 43.38 110 GLU A N 1
ATOM 910 C CA . GLU A 1 110 ? 26.450 -49.671 -25.897 1.00 43.38 110 GLU A CA 1
ATOM 911 C C . GLU A 1 110 ? 26.922 -50.962 -25.210 1.00 43.38 110 GLU A C 1
ATOM 913 O O . GLU A 1 110 ? 28.107 -51.068 -24.880 1.00 43.38 110 GLU A O 1
ATOM 918 N N . PRO A 1 111 ? 26.050 -51.960 -24.993 1.00 37.78 111 PRO A N 1
ATOM 919 C CA . PRO A 1 111 ? 26.487 -53.282 -24.584 1.00 37.78 111 PRO A CA 1
ATOM 920 C C . PRO A 1 111 ? 26.904 -54.063 -25.836 1.00 37.78 111 PRO A C 1
ATOM 922 O O . PRO A 1 111 ? 26.075 -54.375 -26.688 1.00 37.78 111 PRO A O 1
ATOM 925 N N . SER A 1 112 ? 28.194 -54.377 -25.960 1.00 48.88 112 SER A N 1
ATOM 926 C CA . SER A 1 112 ? 28.630 -55.442 -26.871 1.00 48.88 112 SER A CA 1
ATOM 927 C C . SER A 1 112 ? 28.273 -56.788 -26.239 1.00 48.88 112 SER A C 1
ATOM 929 O O . SER A 1 112 ? 28.515 -56.980 -25.045 1.00 48.88 112 SER A O 1
ATOM 931 N N . GLY A 1 113 ? 27.619 -57.644 -27.027 1.00 49.38 113 GLY A N 1
ATOM 932 C CA . GLY A 1 113 ? 27.187 -58.988 -26.634 1.00 49.38 113 GLY A CA 1
ATOM 933 C C . GLY A 1 113 ? 28.301 -60.019 -26.554 1.00 49.38 113 GLY A C 1
ATOM 934 O O . GLY A 1 113 ? 29.480 -59.662 -26.773 1.00 49.38 113 GLY A O 1
#

Foldseek 3Di:
DQDLVVLVVVVVVLVVVCVVVVPDFLCSQVVVLVVDDDVRVVLVCVVCVVVVNDSSPQTPVNVVVSSVVVSVVSVVVVVVVVVVVVVCVVCVCPVVVVVVVVPPDDPDDDDDD

Nearest PDB structures (foldseek):
  6tno-assembly1_A  TM=7.949E-01  e=6.903E-01  Felis catus

Secondary structure (DSSP, 8-state):
---HHHHHHHHHHHHHHHHHHT--HHHHHHHHHHT--THHHHHHHHHHHHTTS-GGG--HHHHHHHHHHHHHHHHHHHHHHHHHHHHHHH-TTHHHHHHHTT-----------

pLDDT: mean 78.89, std 16.67, range [37.78, 95.0]

Radius of gyration: 23.6 Å; Cα contacts (8 Å, |Δi|>4): 44; chains: 1; bounding box: 43×76×38 Å

Sequence (113 aa):
MDNPTKTQMWLTSIEKIFRYMKCPDNQKVQCVVFFLEDRGTAWWQTTERMLGGDVSKITWEQFEERFYAKIFSANVKYAKQQEFLNLEMRLPGLRSSLEVSGQTSRVSFEPSG

Organism: Cucumis melo var. makuwa (NCBI:txid1194695)

Mean predicted aligned error: 12.23 Å

InterPro domains:
  IPR005162 Retrotransposon-derived protein PEG10, N-terminal capsid-like domain [PF03732] (31-88)

Solvent-accessible surface area (backbone atoms only — not comparable to full-atom values): 6748 Å² total; per-residue (Å²): 112,87,49,54,67,62,45,50,54,49,52,55,51,50,54,50,49,36,61,73,69,64,57,54,61,86,47,46,45,63,55,52,56,70,72,38,60,72,65,40,38,59,49,45,60,55,52,38,52,74,69,72,62,46,68,84,77,49,48,47,68,60,50,50,54,55,51,49,52,53,40,53,53,49,51,54,50,50,52,52,50,50,51,49,54,54,50,45,72,74,36,79,61,59,66,61,58,56,56,61,70,74,69,83,83,81,83,81,83,80,84,81,132